Protein 2B4A (pdb70)

InterPro domains:
  IPR001789 Signal transduction response regulator, receiver domain [PF00072] (6-113)
  IPR001789 Signal transduction response regulator, receiver domain [PS50110] (5-117)
  IPR001789 Signal transduction response regulator, receiver domain [SM00448] (4-113)
  IPR011006 CheY-like superfamily [SSF52172] (3-115)

Nearest PDB structures (foldseek):
  2b4a-assembly1_A  TM=1.009E+00  e=1.293E-22  Halalkalibacterium halodurans C-125
  3h5i-assembly1_A  TM=8.283E-01  e=8.244E-04  Carboxydothermus hydrogenoformans Z-2901
  6oec-assembly3_I  TM=8.298E-01  e=1.057E-03  Carboxydothermus hydrogenoformans Z-2901
  6oec-assembly2_F  TM=8.431E-01  e=2.374E-03  Carboxydothermus hydrogenoformans Z-2901
  3luf-assembly1_A  TM=8.265E-01  e=2.374E-03  Aeromonas salmonicida subsp. salmonicida A449

Foldseek 3Di:
DAAEEEEEEQPVVVQVVLVVLCVVLRHPYHYQNAPVSCLVVLQCQQVHAEYEYECPGPPDHPVRVVVSQVVYPHHHQYEYEAADDDDDDPPDRYHYDYPVHDVVVSNVVSVVSDDD

CATH classification: 3.40.50.2300

Secondary structure (DSSP, 8-state):
---EEEEE-S-HHHHHHHHHHHHHTT-EEEEESSHHHHHHTGGGGGS-SEEEEETT-TTS-HHHHHHHHTTSSS--EEEEEES------SSS-EEEEESS--HHHHHHHHHHT---

Radius of gyration: 12.88 Å; Cα contacts (8 Å, |Δi|>4): 190; chains: 1; bounding box: 33×29×33 Å

Structure (mmCIF, N/CA/C/O backbone):
data_2B4A
#
_entry.id   2B4A
#
_cell.length_a   39.003
_cell.length_b   39.003
_cell.length_c   172.741
_cell.angle_alpha   90.000
_cell.angle_beta   90.000
_cell.angle_gamma   90.000
#
_symmetry.space_group_name_H-M   'P 41 21 2'
#
loop_
_entity.id
_entity.type
_entity.pdbx_description
1 polymer BH3024
2 non-polymer 1,2-ETHANEDIOL
3 water water
#
loop_
_atom_site.group_PDB
_atom_site.id
_atom_site.type_symbol
_atom_site.label_atom_id
_atom_site.label_alt_id
_atom_site.label_comp_id
_atom_site.label_asym_id
_atom_site.label_entity_id
_atom_site.label_seq_id
_atom_site.pdbx_PDB_ins_code
_atom_site.Cartn_x
_atom_site.Cartn_y
_atom_site.Cartn_z
_atom_site.occupancy
_atom_site.B_iso_or_equiv
_atom_site.auth_seq_id
_atom_site.auth_comp_id
_atom_site.auth_asym_id
_atom_site.auth_atom_id
_atom_site.pdbx_PDB_model_num
ATOM 1 N N . GLN A 1 14 ? 26.596 25.051 55.114 1.00 47.59 2 GLN A N 1
ATOM 2 C CA . GLN A 1 14 ? 26.595 25.451 56.563 1.00 48.11 2 GLN A CA 1
ATOM 3 C C . GLN A 1 14 ? 27.658 24.671 57.328 1.00 46.53 2 GLN A C 1
ATOM 4 O O . GLN A 1 14 ? 28.035 23.563 56.931 1.00 47.49 2 GLN A O 1
ATOM 6 N N . PRO A 1 15 ? 28.172 25.256 58.419 1.00 44.70 3 PRO A N 1
ATOM 7 C CA . PRO A 1 15 ? 29.086 24.469 59.247 1.00 43.95 3 PRO A CA 1
ATOM 8 C C . PRO A 1 15 ? 28.367 23.436 60.130 1.00 41.38 3 PRO A C 1
ATOM 9 O O . PRO A 1 15 ? 27.143 23.457 60.302 1.00 43.44 3 PRO A O 1
ATOM 13 N N . PHE A 1 16 ? 29.159 22.517 60.652 1.00 38.64 4 PHE A N 1
ATOM 14 C CA . PHE A 1 16 ? 28.710 21.488 61.566 1.00 35.90 4 PHE A CA 1
ATOM 15 C C . PHE A 1 16 ? 29.388 21.848 62.875 1.00 33.19 4 PHE A C 1
ATOM 16 O O . PHE A 1 16 ? 30.552 21.524 63.075 1.00 31.80 4 PHE A O 1
ATOM 24 N N . ARG A 1 17 ? 28.671 22.575 63.725 1.00 31.52 5 ARG A N 1
ATOM 25 C CA . ARG A 1 17 ? 29.202 23.056 64.975 1.00 31.59 5 ARG A CA 1
ATOM 26 C C . ARG A 1 17 ? 28.966 21.974 66.072 1.00 33.81 5 ARG A C 1
ATOM 27 O O . ARG A 1 17 ? 27.803 21.554 66.326 1.00 31.37 5 ARG A O 1
ATOM 32 N N . VAL A 1 18 ? 30.072 21.509 66.674 1.00 30.85 6 VAL A N 1
ATOM 33 C CA . VAL A 1 18 ? 30.047 20.447 67.677 1.00 29.34 6 VAL A CA 1
ATOM 34 C C . VAL A 1 18 ? 30.673 20.975 68.931 1.00 30.95 6 VAL A C 1
ATOM 35 O O . VAL A 1 18 ? 31.726 21.609 68.861 1.00 30.39 6 VAL A O 1
ATOM 39 N N . THR A 1 19 ? 30.021 20.726 70.075 1.00 32.15 7 THR A N 1
ATOM 40 C CA . THR A 1 19 ? 30.561 21.113 71.361 1.00 29.17 7 THR A CA 1
ATOM 41 C C . THR A 1 19 ? 30.885 19.840 72.112 1.00 29.93 7 THR A C 1
ATOM 42 O O . THR A 1 19 ? 30.051 18.913 72.200 1.00 28.42 7 THR A O 1
ATOM 46 N N . LEU A 1 20 ? 32.123 19.785 72.609 1.00 29.96 8 LEU A N 1
ATOM 47 C CA . LEU A 1 20 ? 32.659 18.607 73.284 1.00 29.85 8 LEU A CA 1
ATOM 48 C C . LEU A 1 20 ? 32.884 18.998 74.726 1.00 30.55 8 LEU A C 1
ATOM 49 O O . LEU A 1 20 ? 33.649 19.926 74.979 1.00 32.29 8 LEU A O 1
ATOM 54 N N . VAL A 1 21 ? 32.185 18.345 75.659 1.00 28.97 9 VAL A N 1
ATOM 55 C CA . VAL A 1 21 ? 32.371 18.626 77.070 1.00 31.85 9 VAL A CA 1
ATOM 56 C C . VAL A 1 21 ? 32.986 17.385 77.689 1.00 34.28 9 VAL A C 1
ATOM 57 O O . VAL A 1 21 ? 32.280 16.403 77.947 1.00 32.47 9 VAL A O 1
ATOM 61 N N . GLU A 1 22 ? 34.299 17.413 77.919 1.00 35.62 10 GLU A N 1
ATOM 62 C CA . GLU A 1 22 ? 34.998 16.220 78.421 1.00 37.40 10 GLU A CA 1
ATOM 63 C C . GLU A 1 22 ? 36.213 16.610 79.242 1.00 36.97 10 GLU A C 1
ATOM 64 O O . GLU A 1 22 ? 36.982 17.477 78.840 1.00 38.75 10 GLU A O 1
ATOM 70 N N . ASP A 1 23 ? 36.348 16.007 80.422 1.00 38.94 11 ASP A N 1
ATOM 71 C CA . ASP A 1 23 ? 37.390 16.427 81.377 1.00 40.16 11 ASP A CA 1
ATOM 72 C C . ASP A 1 23 ? 38.646 15.543 81.465 1.00 39.94 11 ASP A C 1
ATOM 73 O O . ASP A 1 23 ? 39.603 15.918 82.121 1.00 42.50 11 ASP A O 1
ATOM 78 N N . GLU A 1 24 ? 38.657 14.392 80.800 1.00 42.73 12 GLU A N 1
ATOM 79 C CA . GLU A 1 24 ? 39.922 13.669 80.536 1.00 44.07 12 GLU A CA 1
ATOM 80 C C . GLU A 1 24 ? 40.574 14.267 79.285 1.00 40.03 12 GLU A C 1
ATOM 81 O O . GLU A 1 24 ? 40.039 14.109 78.193 1.00 33.57 12 GLU A O 1
ATOM 87 N N . PRO A 1 25 ? 41.725 14.972 79.441 1.00 40.18 13 PRO A N 1
ATOM 88 C CA . PRO A 1 25 ? 42.221 15.720 78.271 1.00 40.20 13 PRO A CA 1
ATOM 89 C C . PRO A 1 25 ? 42.682 14.812 77.131 1.00 40.67 13 PRO A C 1
ATOM 90 O O . PRO A 1 25 ? 42.585 15.219 75.975 1.00 43.79 13 PRO A O 1
ATOM 94 N N . SER A 1 26 ? 43.112 13.586 77.447 1.00 39.82 14 SER A N 1
ATOM 95 C CA . SER A 1 26 ? 43.507 12.601 76.414 1.00 40.06 14 SER A CA 1
ATOM 96 C C . SER A 1 26 ? 42.319 11.984 75.633 1.00 40.13 14 SER A C 1
ATOM 97 O O . SER A 1 26 ? 42.489 11.624 74.463 1.00 43.25 14 SER A O 1
ATOM 100 N N . HIS A 1 27 ? 41.131 11.887 76.252 1.00 37.70 15 HIS A N 1
ATOM 101 C CA . HIS A 1 27 ? 39.905 11.475 75.540 1.00 34.66 15 HIS A CA 1
ATOM 102 C C . HIS A 1 27 ? 39.381 12.670 74.746 1.00 31.91 15 HIS A C 1
ATOM 103 O O . HIS A 1 27 ? 38.850 12.522 73.649 1.00 31.81 15 HIS A O 1
ATOM 110 N N . ALA A 1 28 ? 39.505 13.860 75.320 1.00 29.30 16 ALA A N 1
ATOM 111 C CA . ALA A 1 28 ? 39.057 15.088 74.653 1.00 27.29 16 ALA A CA 1
ATOM 112 C C . ALA A 1 28 ? 39.848 15.317 73.410 1.00 25.26 16 ALA A C 1
ATOM 113 O O . ALA A 1 28 ? 39.277 15.594 72.389 1.00 26.69 16 ALA A O 1
ATOM 115 N N . THR A 1 29 ? 41.181 15.270 73.504 1.00 25.27 17 THR A N 1
ATOM 116 C CA . THR A 1 29 ? 42.045 15.570 72.338 1.00 26.08 17 THR A CA 1
ATOM 117 C C . THR A 1 29 ? 41.878 14.518 71.215 1.00 29.21 17 THR A C 1
ATOM 118 O O . THR A 1 29 ? 41.942 14.859 70.027 1.00 32.07 17 THR A O 1
ATOM 122 N N . LEU A 1 30 ? 41.687 13.252 71.611 1.00 29.56 18 LEU A N 1
ATOM 123 C CA . LEU A 1 30 ? 41.412 12.152 70.686 1.00 27.28 18 LEU A CA 1
ATOM 124 C C . LEU A 1 30 ? 40.105 12.368 70.019 1.00 28.28 1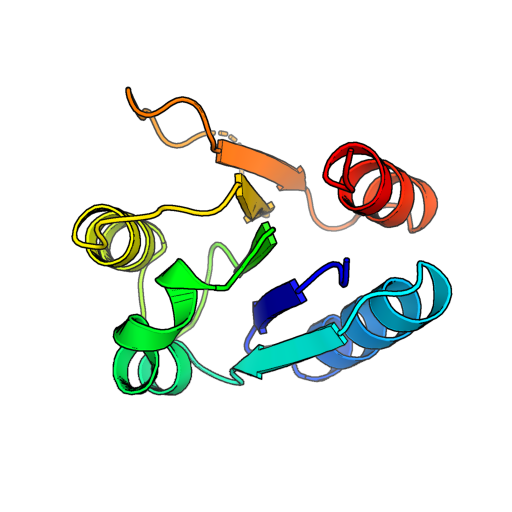8 LEU A C 1
ATOM 125 O O . LEU A 1 30 ? 40.043 12.243 68.835 1.00 31.48 18 LEU A O 1
ATOM 130 N N . ILE A 1 31 ? 39.036 12.666 70.758 1.00 31.02 19 ILE A N 1
ATOM 131 C CA . ILE A 1 31 ? 37.761 12.950 70.102 1.00 30.01 19 ILE A CA 1
ATOM 132 C C . ILE A 1 31 ? 37.883 14.169 69.195 1.00 31.79 19 ILE A C 1
ATOM 133 O O . ILE A 1 31 ? 37.418 14.150 68.071 1.00 36.76 19 ILE A O 1
ATOM 138 N N . GLN A 1 32 ? 38.524 15.222 69.665 1.00 32.07 20 GLN A N 1
ATOM 139 C CA . GLN A 1 32 ? 38.720 16.413 68.847 1.00 32.68 20 GLN A CA 1
ATOM 140 C C . GLN A 1 32 ? 39.462 16.151 67.553 1.00 32.85 20 GLN A C 1
ATOM 141 O O . GLN A 1 32 ? 39.204 16.821 66.549 1.00 37.50 20 GLN A O 1
ATOM 147 N N . TYR A 1 33 ? 40.406 15.216 67.566 1.00 29.73 21 TYR A N 1
ATOM 148 C CA . TYR A 1 33 ? 41.132 14.901 66.345 1.00 28.96 21 TYR A CA 1
ATOM 149 C C . TYR A 1 33 ? 40.218 14.325 65.296 1.00 28.95 21 TYR A C 1
ATO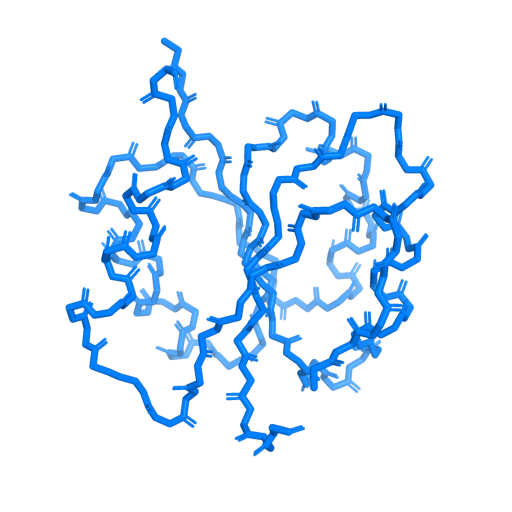M 150 O O . TYR A 1 33 ? 40.375 14.614 64.100 1.00 34.46 21 TYR A O 1
ATOM 159 N N . HIS A 1 34 ? 39.286 13.484 65.725 1.00 27.25 22 HIS A N 1
ATOM 160 C CA . HIS A 1 34 ? 38.374 12.823 64.800 1.00 25.75 22 HIS A CA 1
ATOM 161 C C . HIS A 1 34 ? 37.264 13.715 64.342 1.00 27.57 22 HIS A C 1
ATOM 162 O O . HIS A 1 34 ? 36.892 13.677 63.184 1.00 32.40 22 HIS A O 1
ATOM 169 N N . LEU A 1 35 ? 36.712 14.526 65.235 1.00 29.35 23 LEU A N 1
ATOM 170 C CA . LEU A 1 35 ? 35.842 15.638 64.811 1.00 30.81 23 LEU A CA 1
ATOM 171 C C . LEU A 1 35 ? 36.478 16.479 63.690 1.00 28.75 23 LEU A C 1
ATOM 172 O O . LEU A 1 35 ? 35.834 16.792 62.679 1.00 32.33 23 LEU A O 1
ATOM 177 N N . ASN A 1 36 ? 37.735 16.841 63.833 1.00 26.10 24 ASN A N 1
ATOM 178 C CA . ASN A 1 36 ? 38.334 17.667 62.802 1.00 28.45 24 ASN A CA 1
ATOM 179 C C . ASN A 1 36 ? 38.532 16.931 61.498 1.00 31.15 24 ASN A C 1
ATOM 180 O O . ASN A 1 36 ? 38.450 17.564 60.440 1.00 30.66 24 ASN A O 1
ATOM 185 N N . GLN A 1 37 ? 38.697 15.600 61.553 1.00 32.02 25 GLN A N 1
ATOM 186 C CA . GLN A 1 37 ? 38.811 14.795 60.313 1.00 31.16 25 GLN A CA 1
ATOM 187 C C . GLN A 1 37 ? 37.473 14.504 59.712 1.00 32.61 25 GLN A C 1
ATOM 188 O O . GLN A 1 37 ? 37.408 14.105 58.579 1.00 37.08 25 GLN A O 1
ATOM 194 N N . LEU A 1 38 ? 36.396 14.650 60.471 1.00 34.93 26 LEU A N 1
ATOM 195 C CA . LEU A 1 38 ? 35.066 14.519 59.892 1.00 32.98 26 LEU A CA 1
ATOM 196 C C . LEU A 1 38 ? 34.521 15.897 59.536 1.00 31.83 26 LEU A C 1
ATOM 197 O O . LEU A 1 38 ? 33.403 16.006 59.083 1.00 31.93 26 LEU A O 1
ATOM 202 N N . GLY A 1 39 ? 35.341 16.941 59.674 1.00 33.20 27 GLY A N 1
ATOM 203 C CA . GLY A 1 39 ? 34.976 18.286 59.221 1.00 33.38 27 GLY A CA 1
ATOM 204 C C . GLY A 1 39 ? 34.127 19.153 60.172 1.00 35.58 27 GLY A C 1
ATOM 205 O O . GLY A 1 39 ? 33.393 20.007 59.690 1.00 36.50 27 GLY A O 1
ATOM 206 N N . ALA A 1 40 ? 34.248 18.980 61.498 1.00 35.08 28 ALA A N 1
ATOM 207 C CA . ALA A 1 40 ? 33.501 19.798 62.484 1.00 34.14 28 ALA A CA 1
ATOM 208 C C . ALA A 1 40 ? 34.230 21.108 62.866 1.00 36.07 28 ALA A C 1
ATOM 209 O O . ALA A 1 40 ? 35.467 21.171 62.857 1.00 40.41 28 ALA A O 1
ATOM 211 N N . GLU A 1 41 ? 33.460 22.155 63.159 1.00 36.31 29 GLU A N 1
ATOM 212 C CA . GLU A 1 41 ? 33.938 23.323 63.919 1.00 37.14 29 GLU A CA 1
ATOM 213 C C . GLU A 1 41 ? 33.700 23.014 65.426 1.00 37.15 29 GLU A C 1
ATOM 214 O O . GLU A 1 41 ? 32.563 23.056 65.890 1.00 39.37 29 GLU A O 1
ATOM 217 N N . VAL A 1 42 ? 34.761 22.696 66.174 1.00 35.58 30 VAL A N 1
ATOM 218 C CA . VAL A 1 42 ? 34.646 22.139 67.537 1.00 34.84 30 VAL A CA 1
ATOM 219 C C . VAL A 1 42 ? 34.921 23.144 68.632 1.00 35.50 30 VAL A C 1
ATOM 220 O O . VAL A 1 42 ? 35.883 23.895 68.554 1.00 34.03 30 VAL A O 1
ATOM 224 N N . THR A 1 43 ? 34.055 23.155 69.644 1.00 36.53 31 THR A N 1
ATOM 225 C CA . THR A 1 43 ? 34.261 23.930 70.876 1.00 34.34 31 THR A CA 1
ATOM 226 C C . THR A 1 43 ? 34.440 22.922 71.992 1.00 33.88 31 THR A C 1
ATOM 227 O O . THR A 1 43 ? 33.596 22.041 72.183 1.00 31.59 31 THR A O 1
ATOM 231 N N . VAL A 1 44 ? 35.551 23.056 72.705 1.00 34.73 32 VAL A N 1
ATOM 232 C CA . VAL A 1 44 ? 35.927 22.107 73.715 1.00 34.51 32 VAL A CA 1
ATOM 233 C C . VAL A 1 44 ? 35.785 22.825 75.028 1.00 33.69 32 VAL A C 1
ATOM 234 O O . VAL A 1 44 ? 36.310 23.916 75.183 1.00 36.65 32 VAL A O 1
ATOM 238 N N . HIS A 1 45 ? 34.985 22.254 75.923 1.00 33.03 33 HIS A N 1
ATOM 239 C CA . HIS A 1 45 ? 34.870 22.728 77.294 1.00 31.79 33 HIS A CA 1
ATOM 240 C C . HIS A 1 45 ? 35.565 21.687 78.155 1.00 33.30 33 HIS A C 1
ATOM 241 O O . HIS A 1 45 ? 35.175 20.517 78.148 1.00 36.19 33 HIS A O 1
ATOM 248 N N . PRO A 1 46 ? 36.616 22.103 78.871 1.00 34.93 34 PRO A N 1
ATOM 249 C CA . PRO A 1 46 ? 37.394 21.197 79.680 1.00 35.18 34 PRO A CA 1
ATOM 250 C C . PRO A 1 46 ? 36.721 20.877 81.003 1.00 36.68 34 PRO A C 1
ATOM 251 O O . PRO A 1 46 ? 37.221 20.083 81.758 1.00 40.40 34 PRO A O 1
ATOM 255 N N . SER A 1 47 ? 35.590 21.485 81.308 1.00 36.15 35 SER A N 1
ATOM 256 C CA . SER A 1 47 ? 34.890 21.126 82.515 1.00 32.17 35 SER A CA 1
ATOM 257 C C . SER A 1 47 ? 33.441 21.447 82.370 1.00 29.49 35 SER A C 1
ATOM 258 O O . SER A 1 47 ? 33.045 22.125 81.443 1.00 29.62 35 SER A O 1
ATOM 261 N N . GLY A 1 48 ? 32.653 20.947 83.313 1.00 28.40 36 GLY A N 1
ATOM 262 C CA . GLY A 1 48 ? 31.245 21.269 83.405 1.00 25.66 36 GLY A CA 1
ATOM 263 C C . GLY A 1 48 ? 31.011 22.727 83.708 1.00 26.22 36 GLY A C 1
ATOM 264 O O . GLY A 1 48 ? 29.991 23.293 83.275 1.00 24.90 36 GLY A O 1
ATOM 265 N N . SER A 1 49 ? 31.908 23.337 84.492 1.00 27.69 37 SER A N 1
ATOM 266 C CA . SER A 1 49 ? 31.768 24.760 84.837 1.00 29.80 37 SER A CA 1
ATOM 267 C C . SER A 1 49 ? 32.075 25.568 83.612 1.00 31.11 37 SER A C 1
ATOM 268 O O . SER A 1 49 ? 31.451 26.583 83.389 1.00 34.33 37 SER A O 1
ATOM 271 N N . ALA A 1 50 ? 33.052 25.134 82.827 1.00 33.74 38 ALA A N 1
ATOM 272 C CA . ALA A 1 50 ? 33.299 25.750 81.517 1.00 34.91 38 ALA A CA 1
ATOM 273 C C . ALA A 1 50 ? 32.034 25.686 80.641 1.00 33.17 38 ALA A C 1
ATOM 274 O O . ALA A 1 50 ? 31.611 26.675 80.051 1.00 34.83 38 ALA A O 1
ATOM 276 N N . PHE A 1 51 ? 31.415 24.524 80.587 1.00 30.53 39 PHE A N 1
ATOM 277 C CA . PHE A 1 51 ? 30.181 24.383 79.831 1.00 31.64 39 PHE A CA 1
ATOM 278 C C . PHE A 1 51 ? 29.050 25.314 80.331 1.00 31.40 39 PHE A C 1
ATOM 279 O O . PHE A 1 51 ? 28.389 25.991 79.549 1.00 31.07 39 PHE A O 1
ATOM 287 N N . PHE A 1 52 ? 28.827 25.328 81.638 1.00 31.42 40 PHE A N 1
ATOM 288 C CA . PHE A 1 52 ? 27.793 26.158 82.197 1.00 31.76 40 PHE A CA 1
ATOM 289 C C . PHE A 1 52 ? 28.050 27.590 81.778 1.00 33.51 40 PHE A C 1
ATOM 290 O O . PHE A 1 52 ? 27.178 28.222 81.221 1.00 30.81 40 PHE A O 1
ATOM 298 N N . GLN A 1 53 ? 29.253 28.126 81.988 1.00 36.07 41 GLN A N 1
ATOM 299 C CA . GLN A 1 53 ? 29.418 29.571 81.713 1.00 38.72 41 GLN A CA 1
ATOM 300 C C . GLN A 1 53 ? 29.194 29.937 80.224 1.00 37.58 41 GLN A C 1
ATOM 301 O O . GLN A 1 53 ? 28.941 31.102 79.910 1.00 33.63 41 GLN A O 1
ATOM 307 N N . HIS A 1 54 ? 29.189 28.923 79.340 1.00 38.87 42 HIS A N 1
ATOM 308 C CA . HIS A 1 54 ? 28.839 29.113 77.921 1.00 36.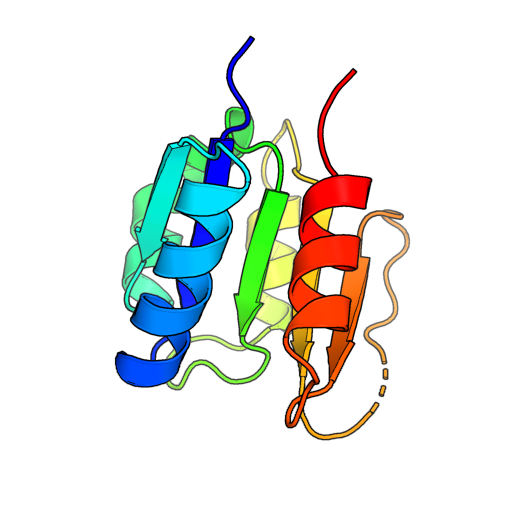91 42 HIS A CA 1
ATOM 309 C C . HIS A 1 54 ? 27.527 28.445 77.497 1.00 36.14 42 HIS A C 1
ATOM 310 O O . HIS A 1 54 ? 27.282 28.341 76.307 1.00 33.17 42 HIS A O 1
ATOM 317 N N . ARG A 1 55 ? 26.671 28.059 78.458 1.00 36.79 43 ARG A N 1
ATOM 318 C CA . ARG A 1 55 ? 25.299 27.595 78.182 1.00 38.47 43 ARG A CA 1
ATOM 319 C C . ARG A 1 55 ? 24.723 28.226 76.921 1.00 39.70 43 ARG A C 1
ATOM 320 O O . ARG A 1 55 ? 24.105 27.555 76.105 1.00 42.69 43 ARG A O 1
ATOM 328 N N . SER A 1 56 ? 24.860 29.544 76.822 1.00 39.30 44 SER A N 1
ATOM 329 C CA . SER A 1 56 ? 24.082 30.331 75.888 1.00 40.93 44 SER A CA 1
ATOM 330 C C . SER A 1 56 ? 24.395 29.968 74.448 1.00 41.63 44 SER A C 1
ATOM 331 O O . SER A 1 56 ? 23.542 30.071 73.589 1.00 44.07 44 SER A O 1
ATOM 334 N N . GLN A 1 57 ? 25.596 29.473 74.194 1.00 43.09 45 GLN A N 1
ATOM 335 C CA . GLN A 1 57 ? 26.037 29.145 72.837 1.00 43.73 45 GLN A CA 1
ATOM 336 C C . GLN A 1 57 ? 25.584 27.760 72.290 1.00 41.31 45 GLN A C 1
ATOM 337 O O . GLN A 1 57 ? 26.036 27.332 71.206 1.00 37.84 45 GLN A O 1
ATOM 343 N N . LEU A 1 58 ? 24.680 27.090 73.019 1.00 39.77 46 LEU A N 1
ATOM 344 C CA . LEU A 1 58 ? 24.091 25.807 72.584 1.00 39.38 46 LEU A CA 1
ATOM 345 C C . LEU A 1 58 ? 22.976 26.009 71.559 1.00 40.34 46 LEU A C 1
ATOM 346 O O . LEU A 1 58 ? 22.497 25.066 70.931 1.00 43.09 46 LEU A O 1
ATOM 351 N N . SER A 1 59 ? 22.552 27.251 71.393 1.00 40.63 47 SER A N 1
ATOM 352 C CA . SER A 1 59 ? 21.559 27.583 70.400 1.00 40.79 47 SER A CA 1
ATOM 353 C C . SER A 1 59 ? 22.133 27.561 68.994 1.00 41.08 47 SER A C 1
ATOM 354 O O . SER A 1 59 ? 21.385 27.547 68.011 1.00 43.67 47 SER A O 1
ATOM 357 N N . THR A 1 60 ? 23.459 27.550 68.903 1.00 41.62 48 THR A N 1
ATOM 358 C CA . THR A 1 60 ? 24.186 27.468 67.623 1.00 43.05 48 THR A CA 1
ATOM 359 C C . THR A 1 60 ? 24.938 26.139 67.442 1.00 41.74 48 THR A C 1
ATOM 360 O O . THR A 1 60 ? 25.575 25.924 66.417 1.00 42.35 48 THR A O 1
ATOM 364 N N . CYS A 1 61 ? 24.883 25.273 68.452 1.00 40.90 49 CYS A N 1
ATOM 365 C CA . CYS A 1 61 ? 25.527 23.975 68.419 1.00 38.33 49 CYS A CA 1
ATOM 366 C C . CYS A 1 61 ? 24.645 22.968 67.675 1.00 36.92 49 CYS A C 1
ATOM 367 O O . CYS A 1 61 ? 23.439 22.934 67.873 1.00 37.04 49 CYS A O 1
ATOM 370 N N . ASP A 1 62 ? 25.245 22.170 66.796 1.00 36.22 50 ASP A N 1
ATOM 371 C CA . ASP A 1 62 ? 24.532 21.088 66.105 1.00 35.68 50 ASP A CA 1
ATOM 372 C C . ASP A 1 62 ? 24.566 19.747 66.898 1.00 34.46 50 ASP A C 1
ATOM 373 O O . ASP A 1 62 ? 23.588 19.028 66.944 1.00 35.14 50 ASP A O 1
ATOM 378 N N . LEU A 1 63 ? 25.691 19.425 67.534 1.00 31.87 51 LEU A N 1
ATOM 379 C CA . LEU A 1 63 ? 25.841 18.187 68.290 1.00 29.65 51 LEU A CA 1
ATOM 380 C C . LEU A 1 63 ? 26.647 18.451 69.560 1.00 29.00 51 LEU A C 1
ATOM 381 O O . LEU A 1 63 ? 27.730 19.032 69.514 1.00 32.28 51 LEU A O 1
ATOM 386 N N . LEU A 1 64 ? 26.135 18.011 70.695 1.00 27.88 52 LEU A N 1
ATOM 387 C CA . LEU A 1 64 ? 26.852 18.133 71.958 1.00 26.25 52 LEU A CA 1
ATOM 388 C C . LEU A 1 64 ? 27.294 16.735 72.353 1.00 26.81 52 LEU A C 1
ATOM 389 O O . LEU A 1 64 ? 26.468 15.823 72.470 1.00 23.68 52 LEU A O 1
ATOM 394 N N . ILE A 1 65 ? 28.608 16.542 72.481 1.00 29.37 53 ILE A N 1
ATOM 395 C CA . ILE A 1 65 ? 29.186 15.284 72.972 1.00 26.86 53 ILE A CA 1
ATOM 396 C C . ILE A 1 65 ? 29.643 15.575 74.385 1.00 29.08 53 ILE A C 1
ATOM 397 O O . ILE A 1 65 ? 30.505 16.428 74.584 1.00 25.78 53 ILE A O 1
ATOM 402 N N . VAL A 1 66 ? 29.113 14.830 75.347 1.00 30.22 54 VAL A N 1
ATOM 403 C CA . VAL A 1 66 ? 29.329 15.109 76.749 1.00 29.60 54 VAL A CA 1
ATOM 404 C C . VAL A 1 66 ? 29.712 13.833 77.432 1.00 28.95 54 VAL A C 1
ATOM 405 O O . VAL A 1 66 ? 29.182 12.796 77.105 1.00 26.14 54 VAL A O 1
ATOM 409 N N . SER A 1 67 ? 30.615 13.901 78.393 1.00 28.56 55 SER A N 1
ATOM 410 C CA . SER A 1 67 ? 30.865 12.769 79.238 1.00 28.80 55 SER A CA 1
ATOM 411 C C . SER A 1 67 ? 29.829 12.636 80.365 1.00 30.51 55 SER A C 1
ATOM 412 O O . SER A 1 67 ? 29.436 13.608 80.980 1.00 26.81 55 SER A O 1
ATOM 415 N N . ASP A 1 68 ? 29.475 11.383 80.636 1.00 33.16 56 ASP A N 1
ATOM 416 C CA . ASP A 1 68 ? 28.557 10.888 81.666 1.00 33.44 56 ASP A CA 1
ATOM 417 C C . ASP A 1 68 ? 29.109 11.161 83.042 1.00 32.40 56 ASP A C 1
ATOM 418 O O . ASP A 1 68 ? 28.458 10.904 84.055 1.00 31.89 56 ASP A O 1
ATOM 423 N N . GLN A 1 69 ? 30.381 11.505 83.121 1.00 32.55 57 GLN A N 1
ATOM 424 C CA . GLN A 1 69 ? 31.005 11.521 84.424 1.00 34.66 57 GLN A CA 1
ATOM 425 C C . GLN A 1 69 ? 32.007 12.627 84.644 1.00 31.72 57 GLN A C 1
ATOM 426 O O . GLN A 1 69 ? 33.066 12.435 85.198 1.00 31.25 57 GLN A O 1
ATOM 432 N N . LEU A 1 70 ? 31.594 13.828 84.294 1.00 33.20 58 LEU A N 1
ATOM 433 C CA . LEU A 1 70 ? 32.361 15.010 84.635 1.00 36.14 58 LEU A CA 1
ATOM 434 C C . LEU A 1 70 ? 32.407 15.088 86.159 1.00 36.45 58 LEU A C 1
ATOM 435 O O . LEU A 1 70 ? 31.391 14.821 86.831 1.00 37.71 58 LEU A O 1
ATOM 440 N N . VAL A 1 71 ? 33.574 15.449 86.687 1.00 36.14 59 VAL A N 1
ATOM 441 C CA . VAL A 1 71 ? 33.803 15.498 88.132 1.00 36.81 59 VAL A CA 1
ATOM 442 C C . VAL A 1 71 ? 33.049 16.607 88.849 1.00 35.86 59 VAL A C 1
ATOM 443 O O . VAL A 1 71 ? 32.873 16.545 90.072 1.00 37.25 59 VAL A O 1
ATOM 447 N N . ASP A 1 72 ? 32.636 17.617 88.087 1.00 35.13 60 ASP A N 1
ATOM 448 C CA . ASP A 1 72 ? 32.034 18.850 88.607 1.00 36.11 60 ASP A CA 1
ATOM 449 C C . ASP A 1 72 ? 30.609 19.126 88.078 1.00 34.61 60 ASP A C 1
ATOM 450 O O . ASP A 1 72 ? 30.033 20.174 88.388 1.00 36.51 60 ASP A O 1
ATOM 455 N N . LEU A 1 73 ? 30.040 18.230 87.267 1.00 31.83 61 LEU A N 1
ATOM 456 C CA . LEU A 1 73 ? 28.622 18.347 86.913 1.00 30.57 61 LEU A CA 1
ATOM 457 C C . LEU A 1 73 ? 28.021 16.992 86.552 1.00 31.16 61 LEU A C 1
ATOM 458 O O . LEU A 1 73 ? 28.589 16.250 85.768 1.00 31.09 61 LEU A O 1
ATOM 463 N N . SER A 1 74 ? 26.856 16.673 87.093 1.00 30.52 62 SER A N 1
ATOM 464 C CA . SER A 1 74 ? 26.225 15.415 86.746 1.00 30.89 62 SER A CA 1
ATOM 465 C C . SER A 1 74 ? 25.564 15.525 85.372 1.00 30.82 62 SER A C 1
ATOM 466 O O . SER A 1 74 ? 25.095 16.602 84.950 1.00 30.41 62 SER A O 1
ATOM 469 N N . ILE A 1 75 ? 25.503 14.393 84.687 1.00 27.94 63 ILE A N 1
ATOM 470 C CA . ILE A 1 75 ? 24.851 14.328 83.407 1.00 25.11 63 ILE A CA 1
ATOM 471 C C . ILE A 1 75 ? 23.407 14.796 83.545 1.00 29.43 63 ILE A C 1
ATOM 472 O O . ILE A 1 75 ? 22.885 15.420 82.638 1.00 34.62 63 ILE A O 1
ATOM 477 N N . PHE A 1 76 ? 22.762 14.569 84.687 1.00 27.66 64 PHE A N 1
ATOM 478 C CA . PHE A 1 76 ? 21.376 15.016 84.846 1.00 28.77 64 PHE A CA 1
ATOM 479 C C . PHE A 1 76 ? 21.219 16.539 84.839 1.00 28.02 64 PHE A C 1
ATOM 480 O O . PHE A 1 76 ? 20.350 17.084 84.171 1.00 25.57 64 PHE A O 1
ATOM 488 N N . SER A 1 77 ? 22.072 17.200 85.607 1.00 28.21 65 SER A N 1
ATOM 489 C CA . SER A 1 77 ? 22.136 18.668 85.686 1.00 28.11 65 SER A CA 1
ATOM 490 C C . SER A 1 77 ? 22.496 19.228 84.344 1.00 27.58 65 SER A C 1
ATOM 491 O O . SER A 1 77 ? 21.924 20.187 83.900 1.00 27.10 65 SER A O 1
ATOM 494 N N . LEU A 1 78 ? 23.499 18.634 83.724 1.00 29.17 66 LEU A N 1
ATOM 495 C CA . LEU A 1 78 ? 23.911 19.039 82.412 1.00 31.62 66 LEU A CA 1
ATOM 496 C C . LEU A 1 78 ? 22.734 18.956 81.420 1.00 29.46 66 LEU A C 1
ATOM 497 O O . LEU A 1 78 ? 22.383 19.918 80.726 1.00 31.12 66 LEU A O 1
ATOM 502 N N . LEU A 1 79 ? 22.063 17.821 81.390 1.00 28.26 67 LEU A N 1
ATOM 503 C CA . LEU A 1 79 ? 20.954 17.663 80.465 1.00 24.48 67 LEU A CA 1
ATOM 504 C C . LEU A 1 79 ? 19.809 18.602 80.796 1.00 24.10 67 LEU A C 1
ATOM 505 O O . LEU A 1 79 ? 19.027 18.964 79.927 1.00 27.20 67 LEU A O 1
ATOM 510 N N . ASP A 1 80 ? 19.666 18.998 82.045 1.00 26.55 68 ASP A N 1
ATOM 511 C CA . ASP A 1 80 ? 18.549 19.925 82.424 1.00 28.77 68 ASP A CA 1
ATOM 512 C C . ASP A 1 80 ? 18.877 21.354 82.060 1.00 26.59 68 ASP A C 1
ATOM 513 O O . ASP A 1 80 ? 17.982 22.151 81.884 1.00 24.61 68 ASP A O 1
ATOM 518 N N . ILE A 1 81 ? 20.174 21.662 82.008 1.00 24.69 69 ILE A N 1
ATOM 519 C CA . ILE A 1 81 ? 20.668 22.948 81.554 1.00 26.30 69 ILE A CA 1
ATOM 520 C C . ILE A 1 81 ? 20.483 23.041 80.067 1.00 25.75 69 ILE A C 1
ATOM 521 O O . ILE A 1 81 ? 20.120 24.101 79.573 1.00 30.93 69 ILE A O 1
ATOM 526 N N . VAL A 1 82 ? 20.720 21.955 79.337 1.00 28.84 70 VAL A N 1
ATOM 527 C CA . VAL A 1 82 ? 20.481 21.951 77.883 1.00 27.60 70 VAL A CA 1
ATOM 528 C C . VAL A 1 82 ? 19.014 22.189 77.554 1.00 31.03 70 VAL A C 1
ATOM 529 O O . VAL A 1 82 ? 18.691 22.913 76.598 1.00 35.07 70 VAL A O 1
ATOM 533 N N . LYS A 1 83 ? 18.133 21.599 78.370 1.00 31.53 71 LYS A N 1
ATOM 534 C CA . LYS A 1 83 ? 16.702 21.717 78.229 1.00 29.38 71 LYS A CA 1
ATOM 535 C C . LYS A 1 83 ? 16.148 23.105 78.453 1.00 31.36 71 LYS A C 1
ATOM 536 O O . LYS A 1 83 ? 14.997 23.347 78.085 1.00 27.80 71 LYS A O 1
ATOM 542 N N . GLU A 1 84 ? 16.901 23.975 79.126 1.00 33.65 72 GLU A N 1
ATOM 543 C CA . GLU A 1 84 ? 16.498 25.381 79.349 1.00 34.94 72 GLU A CA 1
ATOM 544 C C . GLU A 1 84 ? 16.699 26.178 78.055 1.00 33.87 72 GLU A C 1
ATOM 545 O O . GLU A 1 84 ? 16.111 27.222 77.893 1.00 36.92 72 GLU A O 1
ATOM 551 N N . GLN A 1 85 ? 17.564 25.730 77.149 1.00 35.32 73 GLN A N 1
ATOM 552 C CA . GLN A 1 85 ? 17.836 26.504 75.926 1.00 35.64 73 GLN A CA 1
ATOM 553 C C . GLN A 1 85 ? 16.654 26.430 74.924 1.00 36.22 73 GLN A C 1
ATOM 554 O O . GLN A 1 85 ? 15.867 25.462 74.922 1.00 36.25 73 GLN A O 1
ATOM 560 N N . THR A 1 86 ? 16.513 27.465 74.090 1.00 36.59 74 THR A N 1
ATOM 561 C CA . THR A 1 86 ? 15.398 27.514 73.133 1.00 37.85 74 THR A CA 1
ATOM 562 C C . THR A 1 86 ? 15.680 26.744 71.831 1.00 37.23 74 THR A C 1
ATOM 563 O O . THR A 1 86 ? 14.739 26.299 71.184 1.00 39.09 74 THR A O 1
ATOM 567 N N . LYS A 1 87 ? 16.941 26.581 71.444 1.00 37.57 75 LYS A N 1
ATOM 568 C CA . LYS A 1 87 ? 17.275 25.582 70.411 1.00 38.02 75 LYS A CA 1
ATOM 569 C C . LYS A 1 87 ? 18.179 24.540 71.065 1.00 36.67 75 LYS A C 1
ATOM 570 O O . LYS A 1 87 ? 19.234 24.863 71.605 1.00 38.81 75 LYS A O 1
ATOM 574 N N . GLN A 1 88 ? 17.759 23.285 71.043 1.00 34.29 76 GLN A N 1
ATOM 575 C CA . GLN A 1 88 ? 18.583 22.238 71.613 1.00 33.42 76 GLN A CA 1
ATOM 576 C C . GLN A 1 88 ? 19.271 21.385 70.559 1.00 33.67 76 GLN A C 1
ATOM 577 O O . GLN A 1 88 ? 18.649 20.969 69.584 1.00 36.62 76 GLN A O 1
ATOM 583 N N . PRO A 1 89 ? 20.553 21.084 70.777 1.00 28.48 77 PRO A N 1
ATOM 584 C CA . PRO A 1 89 ? 21.288 20.215 69.880 1.00 28.17 77 PRO A CA 1
ATOM 585 C C . PRO A 1 89 ? 20.910 18.741 70.021 1.00 28.31 77 PRO A C 1
ATOM 586 O O . PRO A 1 89 ? 20.282 18.372 71.000 1.00 30.07 77 PRO A O 1
ATOM 590 N N . SER A 1 90 ? 21.314 17.905 69.062 1.00 27.61 78 SER A N 1
ATOM 591 C CA . SER A 1 90 ? 21.480 16.462 69.320 1.00 28.03 78 SER A CA 1
ATOM 592 C C . SER A 1 90 ? 22.529 16.287 70.405 1.00 26.85 78 SER A C 1
ATOM 593 O O . SER A 1 90 ? 23.451 17.092 70.472 1.00 24.30 78 SER A O 1
ATOM 596 N N . VAL A 1 91 ? 22.355 15.289 71.273 1.00 23.17 79 VAL A N 1
ATOM 597 C CA . VAL A 1 91 ? 23.304 15.035 72.330 1.00 23.72 79 VAL A CA 1
ATOM 598 C C . VAL A 1 91 ? 23.826 13.610 72.207 1.00 25.91 79 VAL A C 1
ATOM 599 O O . VAL A 1 91 ? 23.053 12.707 71.976 1.00 24.76 79 VAL A O 1
ATOM 603 N N . LEU A 1 92 ? 25.145 13.432 72.366 1.00 26.18 80 LEU A N 1
ATOM 604 C CA . LEU A 1 92 ? 25.792 12.131 72.321 1.00 26.89 80 LEU A CA 1
ATOM 605 C C . LEU A 1 92 ? 26.504 12.009 73.649 1.00 26.05 80 LEU A C 1
ATOM 606 O O . LEU A 1 92 ? 27.319 12.867 74.002 1.00 25.80 80 LEU A O 1
ATOM 611 N N . ILE A 1 93 ? 26.153 10.990 74.416 1.00 24.81 81 ILE A N 1
ATOM 612 C CA . ILE A 1 93 ? 26.650 10.862 75.773 1.00 24.12 81 ILE A CA 1
ATOM 613 C C . ILE A 1 93 ? 27.620 9.732 75.779 1.00 26.69 81 ILE A C 1
ATOM 614 O O . ILE A 1 93 ? 27.251 8.600 75.383 1.00 24.12 81 ILE A O 1
ATOM 619 N N . LEU A 1 94 ? 28.843 10.015 76.250 1.00 29.40 82 LEU A N 1
ATOM 620 C CA . LEU A 1 94 ? 29.901 9.023 76.322 1.00 30.86 82 LEU A CA 1
ATOM 621 C C . LEU A 1 94 ? 29.771 8.395 77.681 1.00 30.79 82 LEU A C 1
ATOM 622 O O . LEU A 1 94 ? 29.937 9.067 78.666 1.00 30.82 82 LEU A O 1
ATOM 627 N N . THR A 1 95 ? 29.501 7.094 77.726 1.00 34.63 83 THR A N 1
ATOM 628 C CA . THR A 1 95 ? 29.161 6.396 78.955 1.00 37.41 83 THR A CA 1
ATOM 629 C C . THR A 1 95 ? 30.039 5.186 79.288 1.00 39.85 83 THR A C 1
ATOM 630 O O . THR A 1 95 ? 30.726 4.641 78.447 1.00 38.51 83 THR A O 1
ATOM 634 N N . THR A 1 96 ? 29.991 4.774 80.541 1.00 46.55 84 THR A N 1
ATOM 635 C CA . THR A 1 96 ? 30.650 3.557 80.973 1.00 53.95 84 THR A CA 1
ATOM 636 C C . THR A 1 96 ? 29.632 2.465 81.334 1.00 59.12 84 THR A C 1
ATOM 637 O O . THR A 1 96 ? 29.625 1.382 80.728 1.00 59.21 84 THR A O 1
ATOM 641 N N . GLY A 1 97 ? 28.775 2.767 82.317 1.00 64.64 85 GLY A N 1
ATOM 642 C CA . GLY A 1 97 ? 27.897 1.768 82.959 1.00 68.43 85 GLY A CA 1
ATOM 643 C C . GLY A 1 97 ? 26.938 1.027 82.035 1.00 71.03 85 GLY A C 1
ATOM 644 O O . GLY A 1 97 ? 27.194 -0.134 81.656 1.00 70.44 85 GLY A O 1
ATOM 645 N N . ARG A 1 98 ? 25.841 1.715 81.685 1.00 73.02 86 ARG A N 1
ATOM 646 C CA . ARG A 1 98 ? 24.737 1.178 80.856 1.00 73.93 86 ARG A CA 1
ATOM 647 C C . ARG A 1 98 ? 23.459 1.032 81.704 1.00 73.17 86 ARG A C 1
ATOM 648 O O . ARG A 1 98 ? 23.053 1.968 82.403 1.00 71.52 86 ARG A O 1
ATOM 650 N N . LEU A 1 101 ? 20.844 4.019 80.646 1.00 90.11 89 LEU A N 1
ATOM 651 C CA . LEU A 1 101 ? 20.276 4.901 79.618 1.00 90.28 89 LEU A CA 1
ATOM 652 C C . LEU A 1 101 ? 19.210 5.872 80.194 1.00 90.36 89 LEU A C 1
ATOM 653 O O . LEU A 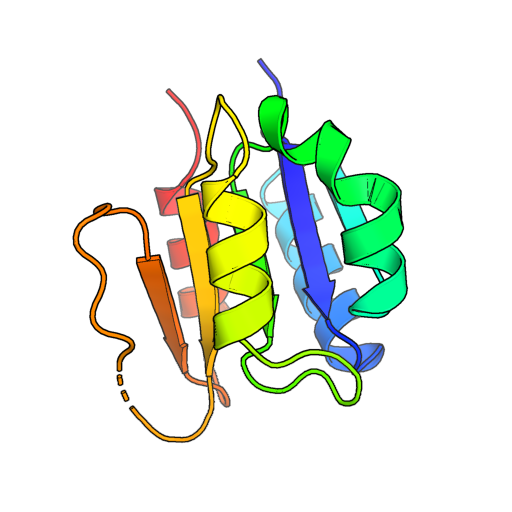1 101 ? 18.090 5.453 80.506 1.00 90.90 89 LEU A O 1
ATOM 655 N N . ILE A 1 102 ? 19.580 7.161 80.311 1.00 90.22 90 ILE A N 1
ATOM 656 C CA . ILE A 1 102 ? 18.733 8.265 80.868 1.00 89.62 90 ILE A CA 1
ATOM 657 C C . ILE A 1 102 ? 17.356 8.442 80.181 1.00 90.28 90 ILE A C 1
ATOM 658 O O . ILE A 1 102 ? 17.290 8.734 78.984 1.00 91.14 90 ILE A O 1
ATOM 663 N N . GLU A 1 103 ? 16.271 8.292 80.948 1.00 9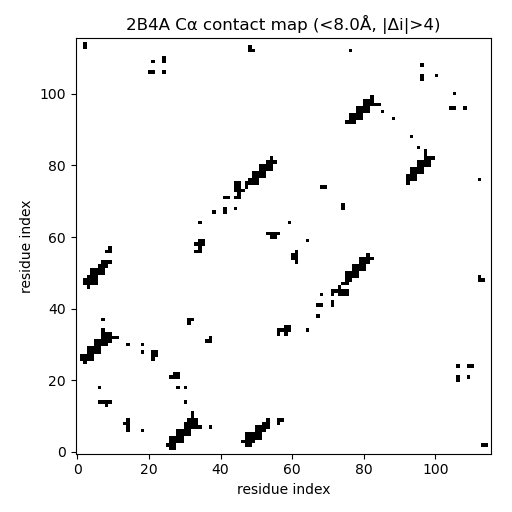0.93 91 GLU A N 1
ATOM 664 C CA . GLU A 1 103 ? 14.902 8.456 80.426 1.00 91.54 91 GLU A CA 1
ATOM 665 C C . GLU A 1 103 ? 14.543 9.936 80.139 1.00 91.65 91 GLU A C 1
ATOM 666 O O . GLU A 1 103 ? 14.292 10.706 81.080 1.00 92.28 91 GLU A O 1
ATOM 668 N N . SER A 1 104 ? 14.532 10.309 78.843 1.00 90.48 92 SER A N 1
ATOM 669 C CA . SER A 1 104 ? 14.077 11.640 78.351 1.00 87.80 92 SER A CA 1
ATOM 670 C C . SER A 1 104 ? 12.872 11.525 77.388 1.00 86.10 92 SER A C 1
ATOM 671 O O . SER A 1 104 ? 12.681 10.500 76.708 1.00 83.97 92 SER A O 1
ATOM 674 N N . SER A 1 105 ? 12.074 12.598 77.360 1.00 84.36 93 SER A N 1
ATOM 675 C CA . SER A 1 105 ? 10.931 12.751 76.441 1.00 82.23 93 SER A CA 1
ATOM 676 C C . SER A 1 105 ? 11.156 13.897 75.420 1.00 77.75 93 SER A C 1
ATOM 677 O O . SER A 1 105 ? 10.256 14.251 74.641 1.00 79.33 93 SER A O 1
ATOM 680 N N . GLU A 1 106 ? 12.290 14.631 75.510 1.00 70.70 94 GLU A N 1
ATOM 681 C CA . GLU A 1 106 ? 12.925 15.115 74.273 1.00 65.27 94 GLU A CA 1
ATOM 682 C C . GLU A 1 106 ? 13.644 13.933 73.642 1.00 57.16 94 GLU A C 1
ATOM 683 O O . GLU A 1 106 ? 14.107 13.035 74.368 1.00 59.53 94 GLU A O 1
ATOM 689 N N . HIS A 1 107 ? 13.749 13.898 72.321 1.00 45.30 95 HIS A N 1
ATOM 690 C CA . HIS A 1 107 ? 14.144 12.655 71.676 1.00 37.76 95 HIS A CA 1
ATOM 691 C C . HIS A 1 107 ? 15.505 12.749 71.064 1.00 32.63 95 HIS A C 1
ATOM 692 O O . HIS A 1 107 ? 15.699 12.313 69.949 1.00 30.35 95 HIS A O 1
ATOM 699 N N . ASN A 1 108 ? 16.447 13.327 71.781 1.00 29.00 96 ASN A N 1
ATOM 700 C CA . ASN A 1 108 ? 17.701 13.752 71.167 1.00 28.12 96 ASN A CA 1
ATOM 701 C C . ASN A 1 108 ? 18.926 13.215 71.862 1.00 25.82 96 ASN A C 1
ATOM 702 O O . ASN A 1 108 ? 20.029 13.656 71.578 1.00 27.01 96 ASN A O 1
ATOM 707 N N . LEU A 1 109 ? 18.740 12.232 72.737 1.00 23.57 97 LEU A N 1
ATOM 708 C CA . LEU A 1 109 ? 19.863 11.575 73.389 1.00 21.76 97 LEU A CA 1
ATOM 709 C C . LEU A 1 109 ? 20.278 10.307 72.630 1.00 22.37 97 LEU A C 1
ATOM 710 O O . LEU A 1 109 ? 19.478 9.421 72.343 1.00 21.39 97 LEU A O 1
ATOM 715 N N . SER A 1 110 ? 21.551 10.249 72.291 1.00 23.19 98 SER A N 1
ATOM 716 C CA . SER A 1 110 ? 22.139 9.073 71.727 1.00 26.45 98 SER A CA 1
ATOM 717 C C . SER A 1 110 ? 23.291 8.766 72.671 1.00 25.47 98 SER A C 1
ATOM 718 O O . SER A 1 110 ? 23.758 9.658 73.392 1.00 26.63 98 SER A O 1
ATOM 721 N N . TYR A 1 111 ? 23.759 7.526 72.648 1.00 27.25 99 TYR A N 1
ATOM 722 C CA . TYR A 1 111 ? 24.832 7.073 73.533 1.00 28.72 99 TYR A CA 1
ATOM 723 C C . TYR A 1 111 ? 25.970 6.336 72.803 1.00 28.63 99 TYR A C 1
ATOM 724 O O . TYR A 1 111 ? 25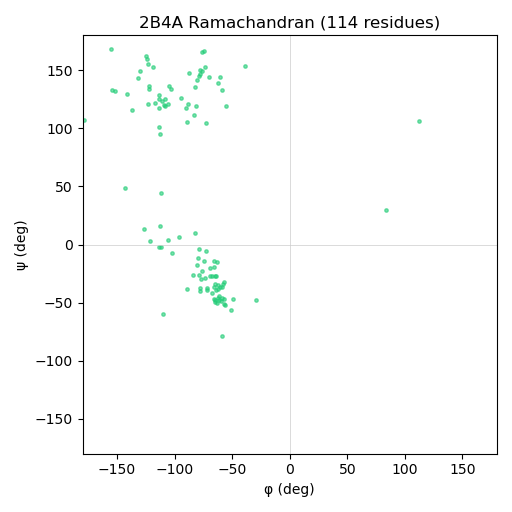.735 5.678 71.782 1.00 30.79 99 TYR A O 1
ATOM 733 N N . LEU A 1 112 ? 27.185 6.460 73.345 1.00 28.40 100 LEU A N 1
ATOM 734 C CA . LEU A 1 112 ? 28.371 5.701 72.887 1.00 30.09 100 LEU A CA 1
ATOM 735 C C . LEU A 1 112 ? 29.168 5.195 74.096 1.00 30.30 100 LEU A C 1
ATOM 736 O O . LEU A 1 112 ? 29.658 5.989 74.874 1.00 31.45 100 LEU A O 1
ATOM 741 N N . GLN A 1 113 ? 29.260 3.877 74.260 1.00 32.93 101 GLN A N 1
ATOM 742 C CA . GLN A 1 113 ? 29.906 3.240 75.430 1.00 34.67 101 GLN A CA 1
ATOM 743 C C . GLN A 1 113 ? 31.442 3.169 75.328 1.00 34.09 101 GLN A C 1
ATOM 744 O O . GLN A 1 113 ? 31.965 2.509 74.432 1.00 35.46 101 GLN A O 1
ATOM 750 N N . LYS A 1 114 ? 32.151 3.803 76.261 1.00 33.22 102 LYS A N 1
ATOM 751 C CA . LYS A 1 114 ? 33.603 3.586 76.401 1.00 36.43 102 LYS A CA 1
ATOM 752 C C . LYS A 1 114 ? 33.888 2.265 77.154 1.00 37.71 102 LYS A C 1
ATOM 753 O O . LYS A 1 114 ? 33.127 1.897 78.041 1.00 39.19 102 LYS A O 1
ATOM 759 N N . PRO A 1 115 ? 34.966 1.538 76.812 1.00 38.28 103 PRO A N 1
ATOM 760 C CA . PRO A 1 115 ? 35.886 1.626 75.704 1.00 39.68 103 PRO A CA 1
ATOM 761 C C . PRO A 1 115 ? 35.091 1.491 74.399 1.00 40.78 103 PRO A C 1
ATOM 762 O O . PRO A 1 115 ? 34.230 0.610 74.311 1.00 43.50 103 PRO A O 1
ATOM 764 N N . PHE A 1 116 ? 35.337 2.364 73.416 1.00 40.29 104 PHE A N 1
ATOM 765 C CA . PHE A 1 116 ? 34.687 2.236 72.099 1.00 37.44 104 PHE A CA 1
ATOM 766 C C . PHE A 1 116 ? 35.694 2.148 70.992 1.00 36.72 104 PHE A C 1
ATOM 767 O O . PHE A 1 116 ? 36.817 2.626 71.129 1.00 38.27 104 PHE A O 1
ATOM 775 N N . ALA A 1 117 ? 35.284 1.544 69.885 1.00 35.88 105 ALA A N 1
ATOM 776 C CA . ALA A 1 117 ? 36.113 1.449 68.694 1.00 33.41 105 ALA A CA 1
ATOM 777 C C . ALA A 1 117 ? 36.056 2.807 68.004 1.00 33.86 105 ALA A C 1
ATOM 778 O O . ALA A 1 117 ? 35.049 3.478 68.089 1.00 35.63 105 ALA A O 1
ATOM 780 N N . ILE A 1 118 ? 37.130 3.234 67.354 1.00 34.83 106 ILE A N 1
ATOM 781 C CA . ILE A 1 118 ? 37.159 4.551 66.673 1.00 35.86 106 ILE A CA 1
ATOM 782 C C . ILE A 1 118 ? 36.118 4.597 65.560 1.00 34.02 106 ILE A C 1
ATOM 783 O O . ILE A 1 118 ? 35.543 5.627 65.291 1.00 35.44 106 ILE A O 1
ATOM 788 N N . SER A 1 119 ? 35.897 3.479 64.898 1.00 33.35 107 SER A N 1
ATOM 789 C CA . SER A 1 119 ? 34.901 3.436 63.845 1.00 37.14 107 SER A CA 1
ATOM 790 C C . SER A 1 119 ? 33.489 3.812 64.350 1.00 37.51 107 SER A C 1
ATOM 791 O O . SER A 1 119 ? 32.746 4.464 63.635 1.00 42.15 107 SER A O 1
ATOM 794 N N . GLU A 1 120 ? 33.142 3.404 65.574 1.00 36.76 108 GLU A N 1
ATOM 795 C CA . GLU A 1 120 ? 31.857 3.723 66.193 1.00 37.83 108 GLU A CA 1
ATOM 796 C C . GLU A 1 120 ? 31.724 5.183 66.502 1.00 33.97 108 GLU A C 1
ATOM 797 O O . GLU A 1 120 ? 30.645 5.748 66.367 1.00 30.52 108 GLU A O 1
ATOM 803 N N . LEU A 1 121 ? 32.805 5.773 67.005 1.00 34.69 109 LEU A N 1
ATOM 804 C CA . LEU A 1 121 ? 32.837 7.209 67.295 1.00 34.00 109 LEU A CA 1
ATOM 805 C C . LEU A 1 121 ? 32.560 7.958 66.002 1.00 34.53 109 LEU A C 1
ATOM 806 O O . LEU A 1 121 ? 31.720 8.848 65.942 1.00 39.95 109 LEU A O 1
ATOM 811 N N . ARG A 1 122 ? 33.209 7.553 64.940 1.00 32.69 110 ARG A N 1
ATOM 812 C CA . ARG A 1 122 ? 33.083 8.297 63.707 1.00 32.29 110 ARG A CA 1
ATOM 813 C C . ARG A 1 122 ? 31.792 8.046 62.990 1.00 28.72 110 ARG A C 1
ATOM 814 O O . ARG A 1 122 ? 31.331 8.914 62.298 1.00 28.67 110 ARG A O 1
ATOM 822 N N . ALA A 1 123 ? 31.209 6.864 63.124 1.00 29.63 111 ALA A N 1
ATOM 823 C CA . ALA A 1 123 ? 29.871 6.657 62.558 1.00 31.91 111 ALA A CA 1
ATOM 824 C C . ALA A 1 123 ? 28.894 7.566 63.296 1.00 28.70 111 ALA A C 1
ATOM 825 O O . ALA A 1 123 ? 28.146 8.273 62.670 1.00 27.94 111 ALA A O 1
ATOM 827 N N . ALA A 1 124 ? 28.960 7.569 64.623 1.00 30.05 112 ALA A N 1
ATOM 828 C CA . ALA A 1 124 ? 28.134 8.403 65.473 1.00 31.73 112 ALA A CA 1
ATOM 829 C C . ALA A 1 124 ? 28.178 9.853 65.032 1.00 33.12 112 ALA A C 1
ATOM 830 O O . ALA A 1 124 ? 27.162 10.457 64.773 1.00 40.28 112 ALA A O 1
ATOM 832 N N . ILE A 1 125 ? 29.356 10.422 64.972 1.00 33.89 113 ILE A N 1
ATOM 833 C CA . ILE A 1 125 ? 29.513 11.831 64.646 1.00 32.08 113 ILE A CA 1
ATOM 834 C C . ILE A 1 125 ? 28.961 12.074 63.269 1.00 31.70 113 ILE A C 1
ATOM 835 O O . ILE A 1 125 ? 28.194 12.996 63.104 1.00 36.81 113 ILE A O 1
ATOM 840 N N . ASP A 1 126 ? 29.3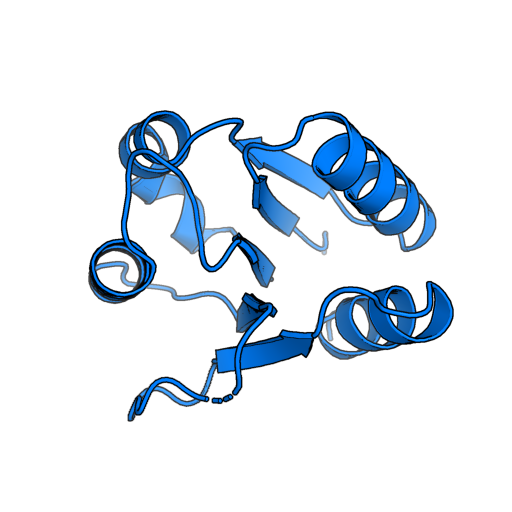20 11.245 62.279 1.00 31.87 114 ASP A N 1
ATOM 841 C CA . ASP A 1 126 ? 28.781 11.397 60.892 1.00 29.67 114 ASP A CA 1
ATOM 842 C C . ASP A 1 126 ? 27.258 11.273 60.797 1.00 31.00 114 ASP A C 1
ATOM 843 O O . ASP A 1 126 ? 26.621 11.976 60.021 1.00 32.94 114 ASP A O 1
ATOM 846 N N . TYR A 1 127 ? 26.638 10.401 61.575 1.00 30.98 115 TYR A N 1
ATOM 847 C CA . TYR A 1 127 ? 25.187 10.303 61.504 1.00 29.91 115 TYR A CA 1
ATOM 848 C C . TYR A 1 127 ? 24.435 11.507 62.139 1.00 29.66 115 TYR A C 1
ATOM 849 O O . TYR A 1 127 ? 23.228 11.600 62.042 1.00 3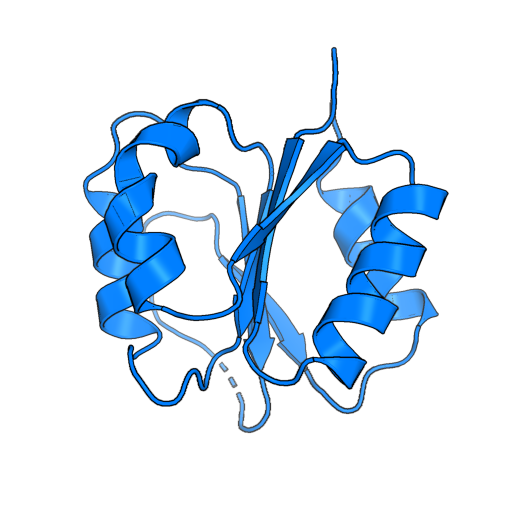2.31 115 TYR A O 1
ATOM 858 N N . HIS A 1 128 ? 25.155 12.433 62.765 1.00 33.78 116 HIS A N 1
ATOM 859 C CA . HIS A 1 128 ? 24.571 13.692 63.275 1.00 36.31 116 HIS A CA 1
ATOM 860 C C . HIS A 1 128 ? 24.924 14.936 62.431 1.00 40.17 116 HIS A C 1
ATOM 861 O O . HIS A 1 128 ? 24.567 16.056 62.826 1.00 38.60 116 HIS A O 1
ATOM 868 N N . LYS A 1 129 ? 25.632 14.765 61.307 1.00 44.20 117 LYS A N 1
ATOM 869 C CA . LYS A 1 129 ? 25.793 15.857 60.336 1.00 48.02 117 LYS A CA 1
ATOM 870 C C . LYS A 1 129 ? 24.489 16.173 59.602 1.00 53.76 117 LYS A C 1
ATOM 871 O O . LYS A 1 129 ? 23.665 15.266 59.409 1.00 55.80 117 LYS A O 1
ATOM 877 N N . PRO A 1 130 ? 24.244 17.474 59.287 1.00 58.56 118 PRO A N 1
ATOM 878 C CA . PRO A 1 130 ? 23.499 17.991 58.120 1.00 58.26 118 PRO A CA 1
ATOM 879 C C . PRO A 1 130 ? 23.706 17.274 56.759 1.00 58.21 118 PRO A C 1
ATOM 880 O O . PRO A 1 130 ? 24.769 16.707 56.504 1.00 59.53 118 PRO A O 1
ATOM 884 N N . SER A 1 131 ? 22.724 17.333 55.856 1.00 58.92 119 SER A N 1
ATOM 885 C CA . SER A 1 131 ? 21.538 18.190 55.960 1.00 57.63 119 SER A CA 1
ATOM 886 C C . SER A 1 131 ? 20.329 17.402 56.480 1.00 57.45 119 SER A C 1
ATOM 887 O O . SER A 1 131 ? 20.464 16.538 57.361 1.00 56.35 119 SER A O 1
#

B-factor: mean 38.34, std 13.91, range [13.91, 92.28]

Solvent-accessible surface area: 6262 Å² total; per-residue (Å²): 142,79,13,62,1,10,0,0,3,37,91,96,76,70,6,83,76,2,60,124,20,0,80,103,29,57,10,81,34,60,50,12,91,31,1,66,12,0,92,133,61,80,82,104,2,45,87,11,50,0,0,0,0,2,41,104,12,140,60,37,54,9,123,48,0,14,81,15,4,93,121,29,144,97,60,5,40,1,2,0,1,15,77,63,106,106,45,110,50,97,69,178,36,37,42,81,14,89,41,110,46,50,67,84,86,0,71,39,18,0,43,179,40,80,77,162

Sequence (116 aa):
QPFRVTLVEDEPSHATLIQYHLNQLGAEVTVHPSGSAFFQHRSQLSTCDLLIVSDQLVDLSIFSLLDIVKEQTKQPSVLILTTGRLIESSEHNLSYLQKPFAISELRAAIDYHKPS

Organism: Halalkalibacterium halodurans (strain ATCC BAA-125 / DSM 18197 / FERM 7344 / JCM 9153 / C-125) (NCBI:txid272558)